Protein AF-A0A5E5Q7F2-F1 (afdb_monomer)

Secondary structure (DSSP, 8-state):
--EEEEEEESSTTS--HHHHHHHHHHHHHTT--SEEEEEEE------

Solvent-accessible surface area (backbone atoms only — not comparable to full-atom values): 3053 Å² total; per-residue (Å²): 136,84,37,72,46,79,45,78,40,62,53,93,84,60,80,53,65,64,56,52,52,52,52,52,47,52,31,56,76,67,67,48,64,72,70,46,80,43,79,45,80,44,80,78,76,81,126

Nearest PDB structures (foldseek):
  2x7m-assembly1_A  TM=5.637E-01  e=1.267E+00  Methanopyrus kandleri AV19
  7n2w-assembly1_B  TM=4.306E-01  e=3.304E+00  Klebsiella pneumoniae subsp. pneumoniae MGH 78578
  8c6u-assembly1_A  TM=4.062E-01  e=5.334E+00  Agrobacterium tumefaciens

Mean predicted aligned error: 6.33 Å

Structure (mmCIF, N/CA/C/O backbone):
data_AF-A0A5E5Q7F2-F1
#
_entry.id   AF-A0A5E5Q7F2-F1
#
loop_
_atom_site.group_PDB
_atom_site.id
_atom_site.type_symbol
_atom_site.label_atom_id
_atom_site.label_alt_id
_atom_site.label_comp_id
_atom_site.label_asym_id
_atom_site.label_entity_id
_atom_site.label_seq_id
_atom_site.pdbx_PDB_ins_code
_atom_site.Cartn_x
_atom_site.Cartn_y
_atom_site.Cartn_z
_atom_site.occupancy
_atom_site.B_iso_or_equiv
_atom_site.auth_seq_id
_atom_site.auth_comp_id
_atom_site.auth_asym_id
_atom_site.auth_atom_id
_atom_site.pdbx_PDB_model_num
ATOM 1 N N . MET A 1 1 ? -17.445 -0.869 5.127 1.00 63.53 1 MET A N 1
ATOM 2 C CA . MET A 1 1 ? -16.482 0.008 4.424 1.00 63.53 1 MET A CA 1
ATOM 3 C C . MET A 1 1 ? -15.347 -0.870 3.924 1.00 63.53 1 MET A C 1
ATOM 5 O O . MET A 1 1 ? -14.905 -1.716 4.689 1.00 63.53 1 MET A O 1
ATOM 9 N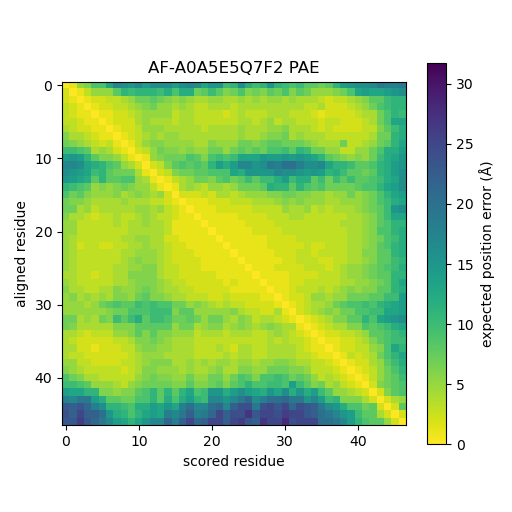 N . LYS A 1 2 ? -14.944 -0.763 2.655 1.00 74.94 2 LYS A N 1
ATOM 10 C CA . LYS A 1 2 ? -13.822 -1.532 2.093 1.00 74.94 2 LYS A CA 1
ATOM 11 C C . LYS A 1 2 ? -12.718 -0.546 1.737 1.00 74.94 2 LYS A C 1
ATOM 13 O O . LYS A 1 2 ? -12.944 0.327 0.905 1.00 74.94 2 LYS A O 1
ATOM 18 N N . THR A 1 3 ? -11.562 -0.679 2.372 1.00 85.06 3 THR A N 1
ATOM 19 C CA . THR A 1 3 ? -10.415 0.201 2.138 1.00 85.06 3 THR A CA 1
ATOM 20 C C . THR A 1 3 ? -9.492 -0.485 1.148 1.00 85.06 3 THR A C 1
ATOM 22 O O . THR A 1 3 ? -9.022 -1.592 1.397 1.00 85.06 3 THR A O 1
ATOM 25 N N . THR A 1 4 ? -9.275 0.148 -0.001 1.00 89.00 4 THR A N 1
ATOM 26 C CA . THR A 1 4 ? -8.435 -0.402 -1.069 1.00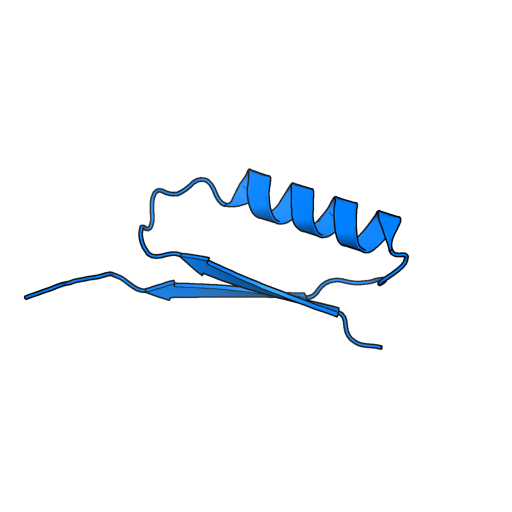 89.00 4 THR A CA 1
ATOM 27 C C . THR A 1 4 ? -7.273 0.545 -1.305 1.00 89.00 4 THR A C 1
ATOM 29 O O . THR A 1 4 ? -7.480 1.735 -1.531 1.00 89.00 4 THR A O 1
ATOM 32 N N . ALA A 1 5 ? -6.063 0.012 -1.229 1.00 88.25 5 ALA A N 1
ATOM 33 C CA . ALA A 1 5 ? -4.829 0.702 -1.539 1.00 88.25 5 ALA A CA 1
ATOM 34 C C . ALA A 1 5 ? -4.361 0.273 -2.924 1.00 88.25 5 ALA A C 1
ATOM 36 O O . ALA A 1 5 ? -4.045 -0.894 -3.143 1.00 88.25 5 ALA A O 1
ATOM 37 N N . TYR A 1 6 ? -4.322 1.217 -3.854 1.00 88.44 6 TYR A N 1
ATOM 38 C CA . TYR A 1 6 ? -3.878 0.967 -5.216 1.00 88.44 6 TYR A CA 1
ATOM 39 C C . TYR A 1 6 ? -2.462 1.510 -5.407 1.00 88.44 6 TYR A C 1
ATOM 41 O O . TYR A 1 6 ? -2.201 2.689 -5.160 1.00 88.44 6 TYR A O 1
ATOM 49 N N . LEU A 1 7 ? -1.552 0.637 -5.828 1.00 85.94 7 LEU A N 1
ATOM 50 C CA . LEU A 1 7 ? -0.141 0.923 -6.034 1.00 85.94 7 LEU A CA 1
ATOM 51 C C . LEU A 1 7 ? 0.191 0.716 -7.510 1.00 85.94 7 LEU A C 1
ATOM 53 O O . LEU A 1 7 ? 0.211 -0.413 -7.990 1.00 85.94 7 LEU A O 1
ATOM 57 N N . ARG A 1 8 ? 0.458 1.806 -8.231 1.00 84.56 8 ARG A N 1
ATOM 58 C CA . ARG A 1 8 ? 0.891 1.760 -9.631 1.00 84.56 8 ARG A CA 1
ATOM 59 C C . ARG A 1 8 ? 2.389 1.992 -9.716 1.00 84.56 8 ARG A C 1
ATOM 61 O O . ARG A 1 8 ? 2.886 2.988 -9.198 1.00 84.56 8 ARG A O 1
ATOM 68 N N . ILE A 1 9 ? 3.091 1.070 -10.359 1.00 80.88 9 ILE A N 1
ATOM 69 C CA . ILE A 1 9 ? 4.550 1.008 -10.335 1.00 80.88 9 ILE A CA 1
ATOM 70 C C . ILE A 1 9 ? 5.058 0.925 -11.769 1.00 80.88 9 ILE A C 1
ATOM 72 O O . ILE A 1 9 ? 4.768 -0.037 -12.481 1.00 80.88 9 ILE A O 1
ATOM 76 N N . SER A 1 10 ? 5.824 1.934 -12.177 1.00 73.19 10 SER A N 1
ATOM 77 C CA . SER A 1 10 ? 6.378 2.054 -13.532 1.00 73.19 10 SER A CA 1
ATOM 78 C C . SER A 1 10 ? 7.649 1.224 -13.748 1.00 73.19 10 SER A 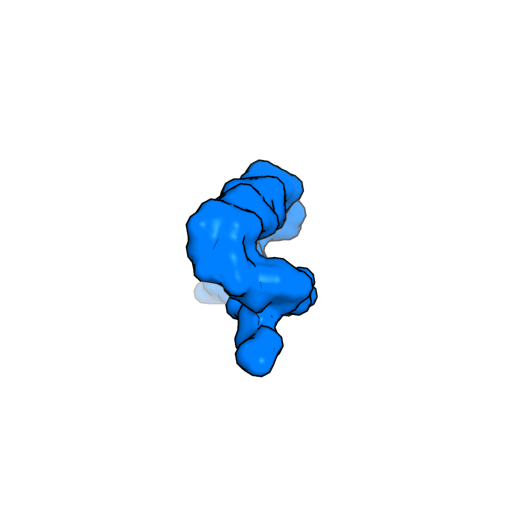C 1
ATOM 80 O O . SER A 1 10 ? 8.009 0.900 -14.879 1.00 73.19 10 SER A O 1
ATOM 82 N N . THR A 1 11 ? 8.330 0.869 -12.655 1.00 70.62 11 THR A N 1
ATOM 83 C CA . THR A 1 11 ? 9.634 0.200 -12.678 1.00 70.62 11 THR A CA 1
ATOM 84 C C . THR A 1 11 ? 9.656 -0.932 -11.656 1.00 70.62 11 THR A C 1
ATOM 86 O O . THR A 1 11 ? 9.376 -0.713 -10.483 1.00 70.62 11 THR A O 1
ATOM 89 N N . ILE A 1 12 ? 10.007 -2.147 -12.092 1.00 64.56 12 ILE A N 1
ATOM 90 C CA . ILE A 1 12 ? 10.013 -3.367 -11.257 1.00 64.56 12 ILE A CA 1
ATOM 91 C C . ILE A 1 12 ? 10.879 -3.234 -10.002 1.00 64.56 12 ILE A C 1
ATOM 93 O O . ILE A 1 12 ? 10.538 -3.824 -8.984 1.00 64.56 12 ILE A O 1
ATOM 97 N N . ASP A 1 13 ? 11.956 -2.462 -10.092 1.00 65.62 13 ASP A N 1
ATOM 98 C CA . ASP A 1 13 ? 12.976 -2.329 -9.052 1.00 65.62 13 ASP A CA 1
ATOM 99 C C . ASP A 1 13 ? 12.653 -1.258 -7.996 1.00 65.62 13 ASP A C 1
ATOM 101 O O . ASP A 1 13 ? 13.475 -0.958 -7.136 1.00 65.62 13 ASP A O 1
ATOM 105 N N . GLN A 1 14 ? 11.469 -0.633 -8.049 1.00 64.56 14 GLN A N 1
ATOM 106 C CA . GLN A 1 14 ? 11.071 0.261 -6.965 1.00 64.56 14 GLN A CA 1
ATOM 107 C C . GLN A 1 14 ? 10.748 -0.542 -5.704 1.00 64.56 14 GLN A C 1
ATOM 109 O O . GLN A 1 14 ? 9.862 -1.397 -5.707 1.00 64.56 14 GLN A O 1
ATOM 114 N N . ASP A 1 15 ? 11.426 -0.200 -4.609 1.00 74.50 15 ASP A N 1
ATOM 115 C CA . ASP A 1 15 ? 11.104 -0.688 -3.272 1.00 74.50 15 ASP A CA 1
ATOM 116 C C . ASP A 1 15 ? 9.721 -0.165 -2.850 1.00 74.50 15 ASP A C 1
ATOM 118 O O . ASP A 1 15 ? 9.540 0.982 -2.436 1.00 74.50 15 ASP A O 1
ATOM 122 N N . ILE A 1 16 ? 8.713 -1.009 -3.038 1.00 80.69 16 ILE A N 1
ATOM 123 C CA . ILE A 1 16 ? 7.313 -0.734 -2.698 1.00 80.69 16 ILE A CA 1
ATOM 124 C C . ILE A 1 16 ? 6.954 -1.158 -1.277 1.00 80.69 16 ILE A C 1
ATOM 126 O O . ILE A 1 16 ? 5.828 -0.931 -0.827 1.00 80.69 16 ILE A O 1
ATOM 130 N N . GLU A 1 17 ? 7.892 -1.774 -0.563 1.00 84.50 17 GLU A N 1
ATOM 131 C CA . GLU A 1 17 ? 7.678 -2.284 0.784 1.00 84.50 17 GLU A CA 1
ATOM 132 C C . GLU A 1 17 ? 7.454 -1.124 1.759 1.00 84.50 17 GLU A C 1
ATOM 134 O O . GLU A 1 17 ? 6.484 -1.124 2.525 1.00 84.50 17 GLU A O 1
ATOM 139 N N . LYS A 1 18 ? 8.252 -0.054 1.623 1.00 85.62 18 LYS A N 1
ATOM 140 C CA . LYS A 1 18 ? 8.051 1.196 2.374 1.00 85.62 18 LYS A CA 1
ATOM 141 C C . LYS A 1 18 ? 6.689 1.825 2.091 1.00 85.62 18 LYS A C 1
ATOM 143 O O . LYS A 1 18 ? 6.006 2.231 3.027 1.00 85.62 18 LYS A O 1
ATOM 148 N N . ASN A 1 19 ? 6.252 1.853 0.831 1.00 86.25 19 ASN A N 1
ATOM 149 C CA . ASN A 1 19 ? 4.948 2.411 0.466 1.00 86.25 19 ASN A CA 1
ATOM 150 C C . ASN A 1 19 ? 3.791 1.620 1.092 1.00 86.25 19 ASN A C 1
ATOM 152 O O . ASN A 1 19 ? 2.842 2.219 1.595 1.00 86.25 19 ASN A O 1
ATOM 156 N N . LYS A 1 20 ? 3.863 0.283 1.098 1.00 88.38 20 LYS A N 1
ATOM 157 C CA . LYS A 1 20 ? 2.847 -0.562 1.746 1.00 88.38 20 LYS A CA 1
ATOM 158 C C . LYS A 1 20 ? 2.793 -0.320 3.255 1.00 88.38 20 LYS A C 1
ATOM 160 O O . LYS A 1 20 ? 1.697 -0.207 3.806 1.00 88.38 20 LYS A O 1
ATOM 165 N N . ALA A 1 21 ? 3.952 -0.198 3.905 1.00 90.56 21 ALA A N 1
ATOM 166 C CA . ALA A 1 21 ? 4.040 0.088 5.335 1.00 90.56 21 ALA A CA 1
ATOM 167 C C . ALA A 1 21 ? 3.428 1.454 5.693 1.00 90.56 21 ALA A C 1
ATOM 169 O O . ALA A 1 21 ? 2.650 1.549 6.643 1.00 90.56 21 ALA A O 1
ATOM 170 N N . ASP A 1 22 ? 3.712 2.491 4.902 1.00 90.75 22 ASP A N 1
ATOM 171 C CA . ASP A 1 22 ? 3.159 3.834 5.108 1.00 90.75 22 ASP A CA 1
ATOM 172 C C . ASP A 1 22 ? 1.633 3.854 4.927 1.00 90.75 22 ASP A C 1
ATOM 174 O O . ASP A 1 22 ? 0.901 4.409 5.747 1.00 90.75 22 ASP A O 1
ATOM 178 N N . ILE A 1 23 ? 1.125 3.156 3.906 1.00 89.62 23 ILE A N 1
ATOM 179 C CA . ILE A 1 23 ? -0.316 3.034 3.659 1.00 89.62 23 ILE A CA 1
ATOM 180 C C . ILE A 1 23 ? -1.020 2.269 4.787 1.00 89.62 23 ILE A C 1
ATOM 182 O O . ILE A 1 23 ? -2.104 2.674 5.210 1.00 89.62 23 ILE A O 1
ATOM 186 N N . LEU A 1 24 ? -0.422 1.186 5.298 1.00 89.94 24 LEU A N 1
ATOM 187 C CA . LEU A 1 24 ? -0.951 0.465 6.461 1.00 89.94 24 LEU A CA 1
ATOM 188 C C . LEU A 1 24 ? -1.027 1.374 7.686 1.00 89.94 24 LEU A C 1
ATOM 190 O O . LEU A 1 24 ? -2.044 1.385 8.380 1.00 89.94 24 LEU A O 1
ATOM 194 N N . LYS A 1 25 ? 0.026 2.159 7.930 1.00 91.81 25 LYS A N 1
ATOM 195 C CA . LYS A 1 25 ? 0.081 3.093 9.052 1.00 91.81 25 LYS A CA 1
ATOM 196 C C . LYS A 1 25 ? -0.995 4.171 8.927 1.00 91.81 25 LYS A C 1
ATOM 198 O O . LYS A 1 25 ? -1.775 4.346 9.858 1.00 91.81 25 LYS A O 1
ATOM 203 N N . LEU A 1 26 ? -1.121 4.795 7.756 1.00 90.44 26 LEU A N 1
ATOM 204 C CA . LEU A 1 26 ? -2.156 5.790 7.473 1.00 90.44 26 LEU A CA 1
ATOM 205 C C . LEU A 1 26 ? -3.567 5.211 7.637 1.00 90.44 26 LEU A C 1
ATOM 207 O O . LEU A 1 26 ? -4.454 5.861 8.193 1.00 90.44 26 LEU A O 1
ATOM 211 N N . ALA A 1 27 ? -3.793 3.988 7.154 1.00 90.38 27 ALA A N 1
ATOM 212 C CA . ALA A 1 27 ? -5.080 3.322 7.282 1.00 90.38 27 ALA A CA 1
ATOM 213 C C . ALA A 1 27 ? -5.423 2.999 8.736 1.00 90.38 27 ALA A C 1
ATOM 215 O O . ALA A 1 27 ? -6.574 3.160 9.141 1.00 90.38 27 ALA A O 1
ATOM 216 N N . HIS A 1 28 ? -4.428 2.602 9.526 1.00 89.38 28 HIS A N 1
ATOM 217 C CA . HIS A 1 28 ? -4.592 2.379 10.953 1.0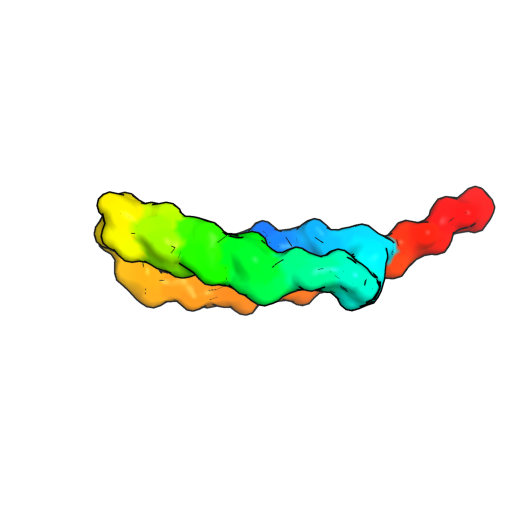0 89.38 28 HIS A CA 1
ATOM 218 C C . HIS A 1 28 ? -4.876 3.691 11.701 1.00 89.38 28 HIS A C 1
ATOM 220 O O . HIS A 1 28 ? -5.838 3.760 12.462 1.00 89.38 28 HIS A O 1
ATOM 226 N N . GLU A 1 29 ? -4.122 4.760 11.421 1.00 92.06 29 GLU A N 1
ATOM 227 C CA . GLU A 1 29 ? -4.339 6.095 12.003 1.00 92.06 29 GLU A CA 1
ATOM 228 C C . GLU A 1 29 ? -5.730 6.652 11.683 1.00 92.06 29 GLU A C 1
ATOM 230 O O . GLU A 1 29 ? -6.369 7.279 12.526 1.00 92.06 29 GLU A O 1
ATOM 235 N N . LYS A 1 30 ? -6.240 6.383 10.477 1.00 88.44 30 LYS A N 1
ATOM 236 C CA . LYS A 1 30 ? -7.591 6.778 10.060 1.00 88.44 30 LYS A CA 1
ATOM 237 C C . LYS A 1 30 ? -8.686 5.778 10.451 1.00 88.44 30 LYS A C 1
ATOM 239 O O . LYS A 1 30 ? -9.835 5.990 10.073 1.00 88.44 30 LYS A O 1
ATOM 244 N N . GLN A 1 31 ? -8.353 4.711 11.186 1.00 87.25 31 GLN A N 1
ATOM 245 C CA . GLN A 1 31 ? -9.280 3.641 11.588 1.00 87.25 31 GLN A CA 1
ATOM 246 C C . GLN A 1 31 ? -10.060 3.042 10.400 1.00 87.25 31 GLN A C 1
ATOM 248 O O . GLN A 1 31 ? -11.2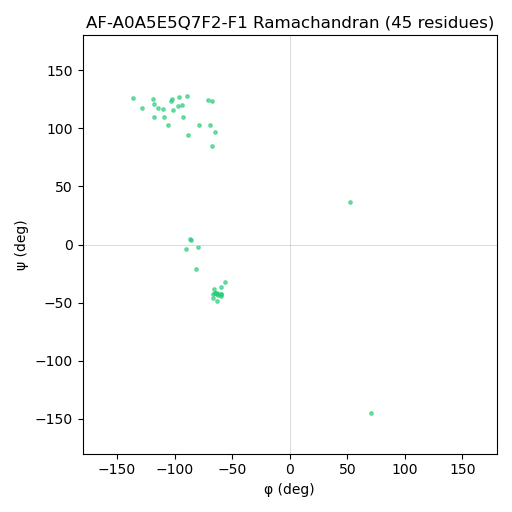29 2.677 10.505 1.00 87.25 31 GLN A O 1
ATOM 253 N N . LEU A 1 32 ? -9.398 2.928 9.244 1.00 84.19 32 LEU A N 1
ATOM 254 C CA . LEU A 1 32 ? -9.979 2.443 7.988 1.00 84.19 32 LEU A CA 1
ATOM 255 C C . LEU A 1 32 ? -10.083 0.907 7.915 1.00 84.19 32 LEU A C 1
ATOM 257 O O . LEU A 1 32 ? -10.616 0.375 6.938 1.00 84.19 32 LEU A O 1
ATOM 261 N N . GLY A 1 33 ? -9.608 0.192 8.941 1.00 83.94 33 GLY A N 1
ATOM 262 C CA . GLY A 1 33 ? -9.691 -1.266 9.046 1.00 8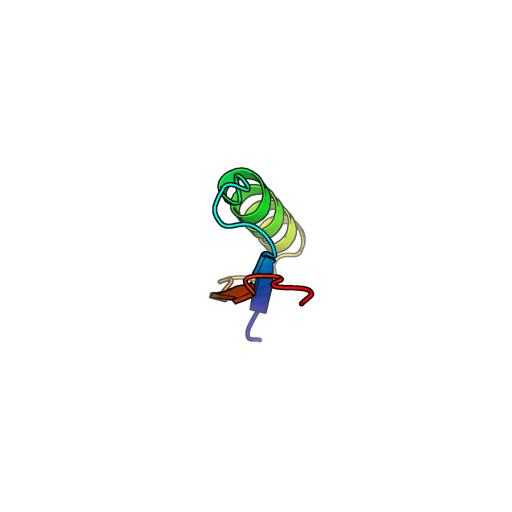3.94 33 GLY A CA 1
A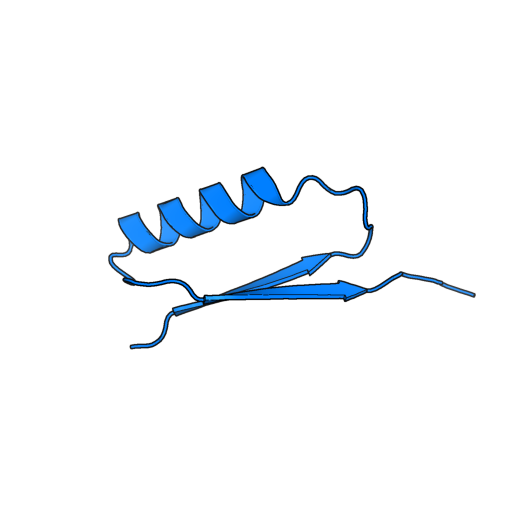TOM 263 C C . GLY A 1 33 ? -8.783 -1.996 8.052 1.00 83.94 33 GLY A C 1
ATOM 264 O O . GLY A 1 33 ? -7.676 -1.551 7.757 1.00 83.94 33 GLY A O 1
ATOM 265 N N . SER A 1 34 ? -9.238 -3.147 7.551 1.00 83.19 34 SER A N 1
ATOM 266 C CA . SER A 1 34 ? -8.462 -3.978 6.625 1.00 83.19 34 SER A CA 1
ATOM 267 C C . SER A 1 34 ? -8.269 -3.299 5.269 1.00 83.19 34 SER A C 1
ATOM 269 O O . SER A 1 34 ? -9.238 -2.972 4.579 1.00 83.19 34 SER A O 1
ATOM 271 N N . VAL A 1 35 ? -7.005 -3.150 4.872 1.00 87.38 35 VAL A N 1
ATOM 272 C CA . VAL A 1 35 ? -6.603 -2.591 3.579 1.00 87.38 35 VAL A CA 1
ATOM 273 C C . VAL A 1 35 ? -6.347 -3.715 2.583 1.00 87.38 35 VAL A C 1
ATOM 275 O O . VAL A 1 35 ? -5.559 -4.620 2.852 1.00 87.38 35 VAL A O 1
ATOM 278 N N . HIS A 1 36 ? -6.994 -3.649 1.423 1.00 89.69 36 HIS A N 1
ATOM 279 C CA . HIS A 1 36 ? -6.705 -4.526 0.292 1.00 89.69 36 HIS A CA 1
ATOM 280 C C . HIS A 1 36 ? -5.705 -3.847 -0.640 1.00 89.69 36 HIS A C 1
ATOM 282 O O . HIS A 1 36 ? -5.995 -2.771 -1.159 1.00 89.69 36 HIS A O 1
ATOM 288 N N . PHE A 1 37 ? -4.544 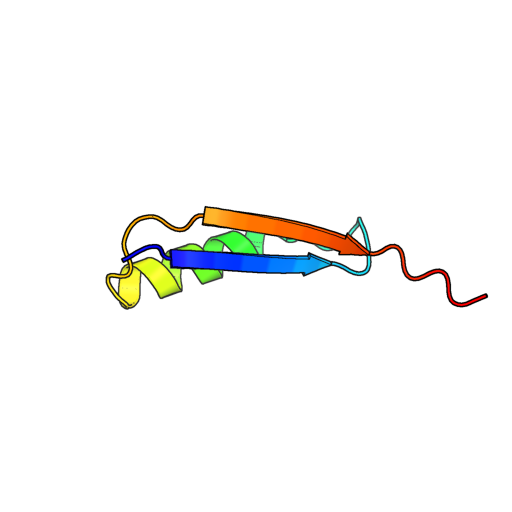-4.460 -0.850 1.00 87.62 37 PHE A N 1
ATOM 289 C CA . PHE A 1 37 ? -3.521 -3.928 -1.746 1.00 87.62 37 PHE A CA 1
ATOM 290 C C . PHE A 1 37 ? -3.737 -4.444 -3.167 1.00 87.62 37 PHE A C 1
ATOM 2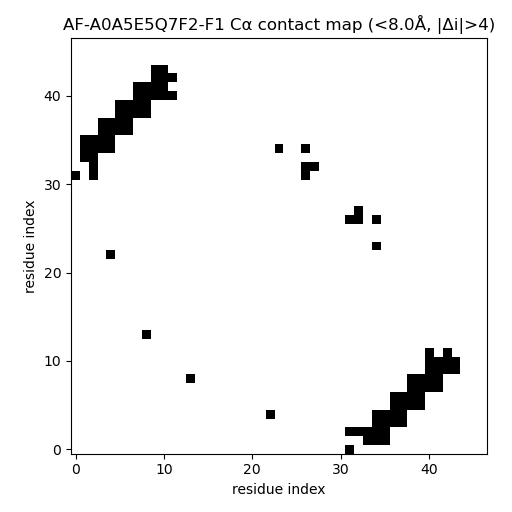92 O O . PHE A 1 37 ? -3.862 -5.647 -3.380 1.00 87.62 37 PHE A O 1
ATOM 299 N N . ILE A 1 38 ? -3.785 -3.527 -4.129 1.00 88.75 38 ILE A N 1
ATOM 300 C CA . ILE A 1 38 ? -3.824 -3.818 -5.562 1.00 88.75 38 ILE A CA 1
ATOM 301 C C . ILE A 1 38 ? -2.568 -3.220 -6.177 1.00 88.75 38 ILE A C 1
ATOM 303 O O . ILE A 1 38 ? -2.348 -2.016 -6.079 1.00 88.75 38 ILE A O 1
ATOM 307 N N . GLU A 1 39 ? -1.750 -4.059 -6.800 1.00 86.00 39 GLU A N 1
ATOM 308 C CA . GLU A 1 39 ? -0.476 -3.664 -7.395 1.00 86.00 39 GLU A CA 1
ATOM 309 C C . GLU A 1 39 ? -0.582 -3.745 -8.918 1.00 86.00 39 GLU A C 1
ATOM 311 O O . GLU A 1 39 ? -0.782 -4.821 -9.478 1.00 86.00 39 GLU A O 1
ATOM 316 N N . GLU A 1 40 ? -0.447 -2.607 -9.592 1.00 84.81 40 GLU A N 1
ATOM 317 C CA . GLU A 1 40 ? -0.430 -2.518 -11.047 1.00 84.81 40 GLU A CA 1
ATOM 318 C C . GLU A 1 40 ? 0.979 -2.174 -11.526 1.00 84.81 40 GLU A C 1
ATOM 320 O O . GLU A 1 40 ? 1.484 -1.065 -11.340 1.00 84.81 40 GLU A O 1
ATOM 325 N N . LYS A 1 41 ? 1.626 -3.155 -12.152 1.00 80.00 41 LYS A N 1
ATOM 326 C CA . LYS A 1 41 ? 2.960 -3.012 -12.726 1.00 80.00 41 LYS A CA 1
ATOM 327 C C . LYS A 1 41 ? 2.830 -2.615 -14.194 1.00 80.00 41 LYS A C 1
ATOM 329 O O . LYS A 1 41 ? 2.430 -3.426 -15.025 1.00 80.00 41 LYS A O 1
ATOM 334 N N . ILE A 1 42 ? 3.186 -1.375 -14.508 1.00 74.62 42 ILE A N 1
ATOM 335 C CA . ILE A 1 42 ? 3.210 -0.845 -15.873 1.00 74.62 42 ILE A CA 1
ATOM 336 C C . ILE A 1 42 ? 4.659 -0.720 -16.339 1.00 74.62 42 ILE A C 1
ATOM 338 O O . ILE A 1 42 ? 5.349 0.215 -15.962 1.00 74.62 42 ILE A O 1
ATOM 342 N N . SER A 1 43 ? 5.138 -1.638 -17.180 1.00 64.31 43 SER A N 1
ATOM 343 C CA . SER A 1 43 ? 6.425 -1.444 -17.861 1.00 64.31 43 SER A CA 1
ATOM 344 C C . SER A 1 43 ? 6.283 -0.317 -18.880 1.00 64.31 43 SER A C 1
ATOM 346 O O . SER A 1 43 ? 5.712 -0.509 -19.952 1.00 64.31 43 SER A O 1
ATOM 348 N N . GLY A 1 44 ? 6.793 0.867 -18.539 1.00 63.56 44 GLY A N 1
ATOM 349 C CA . GLY A 1 44 ? 6.886 1.992 -19.463 1.00 63.56 44 GLY A CA 1
ATOM 350 C C . GLY A 1 44 ? 7.890 1.697 -20.574 1.00 63.56 44 GLY A C 1
ATOM 351 O O . GLY A 1 44 ? 9.050 2.076 -20.472 1.00 63.56 44 GLY A O 1
ATOM 352 N N . THR A 1 45 ? 7.457 1.018 -21.633 1.00 56.31 45 THR A N 1
ATOM 353 C CA . THR A 1 45 ? 8.144 1.068 -22.928 1.00 56.31 45 THR A CA 1
ATOM 354 C C . THR A 1 45 ? 7.560 2.250 -23.685 1.00 56.31 45 THR A C 1
ATOM 356 O O . THR A 1 45 ? 6.497 2.163 -24.291 1.00 56.31 45 THR A O 1
ATOM 359 N N . ILE A 1 46 ? 8.222 3.400 -23.573 1.00 58.53 46 ILE A N 1
ATOM 360 C CA . ILE A 1 46 ? 8.050 4.471 -24.553 1.00 58.53 46 ILE A CA 1
ATOM 361 C C . ILE A 1 46 ? 8.903 4.021 -25.744 1.00 58.53 46 ILE A C 1
ATOM 363 O O . ILE A 1 46 ? 10.130 4.013 -25.639 1.00 58.53 46 ILE A O 1
ATOM 367 N N . SER A 1 47 ? 8.245 3.510 -26.790 1.00 46.88 47 SER A N 1
ATOM 368 C CA . SER A 1 47 ? 8.859 3.266 -28.104 1.00 46.88 47 SER A CA 1
ATOM 369 C C . SER A 1 47 ? 9.265 4.566 -28.780 1.00 46.88 47 SER A C 1
ATOM 371 O O . SER A 1 47 ? 8.555 5.577 -28.580 1.00 46.88 47 SER A O 1
#

Radius of gyration: 12.77 Å; Cα contacts (8 Å, |Δi|>4): 50; chains: 1; bounding box: 30×11×40 Å

Foldseek 3Di:
DAAEAEAEAQDPPDPCVVVVVVVVVVCVVVVVPDYHYHYHYHPPPPD

Sequence (47 aa):
MKTTAYLRISTIDQDIEKNKADILKLAHEKQLGSVHFIEEKISGTIS

pLDDT: mean 80.63, std 11.08, range [46.88, 92.06]